Protein AF-A0A017S1S6-F1 (afdb_monomer_lite)

Organism: Aspergillus ruber (strain CBS 135680) (NCBI:txid1388766)

Foldseek 3Di:
DLVVCVVVVDDDPLLVAWDWDWAAAPPDPDPPDSVRTDIDTHGDPNNVVNVVVVVVD

Secondary structure (DSSP, 8-state):
-HHHHHHHS---GGGT-EEEEEEEPTT-S--SSGGGEEEEEEE-HHHHHHHHHHHT-

pLDDT: mean 89.75, std 4.71, range [68.38, 94.5]

Radius of gyration: 16.11 Å; chains: 1; bounding box: 37×21×37 Å

Sequence (57 aa):
LYKHCAATGWHPTPFRQALLVALPKPGKKDYSSPCSYRLIALLSTLGKGLERLIAQR

Structure (mmCIF, N/CA/C/O backbone):
data_AF-A0A017S1S6-F1
#
_entry.id   AF-A0A017S1S6-F1
#
loop_
_atom_site.group_PDB
_atom_site.id
_atom_site.type_symbol
_atom_site.label_atom_id
_atom_site.label_alt_id
_atom_site.label_comp_id
_atom_site.label_asym_id
_atom_site.label_entity_id
_atom_site.label_seq_id
_atom_site.pdbx_PDB_ins_code
_atom_site.Cartn_x
_atom_site.Cartn_y
_atom_site.Cartn_z
_atom_site.occupancy
_atom_site.B_iso_or_equiv
_atom_site.auth_seq_id
_atom_site.auth_comp_id
_atom_site.auth_asym_id
_atom_site.auth_atom_id
_atom_site.pdbx_PDB_model_num
ATOM 1 N N . LEU A 1 1 ? 22.182 -1.989 -7.072 1.00 83.69 1 LEU A N 1
ATOM 2 C CA . LEU A 1 1 ? 21.013 -2.754 -6.58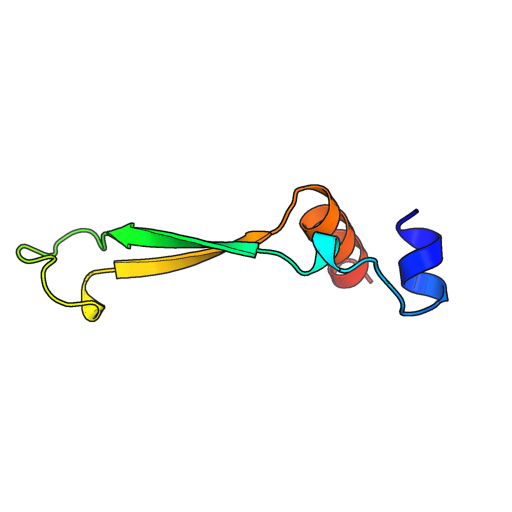1 1.00 83.69 1 LEU A CA 1
ATOM 3 C C . LEU A 1 1 ? 19.724 -2.379 -7.316 1.00 83.69 1 LEU A C 1
ATOM 5 O O . LEU A 1 1 ? 19.393 -3.079 -8.259 1.00 83.69 1 LEU A O 1
ATOM 9 N N . TYR A 1 2 ? 19.050 -1.264 -6.993 1.00 89.94 2 TYR A N 1
ATOM 10 C CA . TYR A 1 2 ? 17.733 -0.942 -7.581 1.00 89.94 2 TYR A CA 1
ATOM 11 C C . TYR A 1 2 ? 17.715 -0.842 -9.109 1.00 89.94 2 TYR A C 1
ATOM 13 O O . TYR A 1 2 ? 16.778 -1.319 -9.730 1.00 89.94 2 TYR A O 1
ATOM 21 N N . LYS A 1 3 ? 18.773 -0.298 -9.726 1.00 90.50 3 LYS A N 1
ATOM 22 C CA . LYS A 1 3 ? 18.912 -0.264 -11.193 1.00 90.50 3 LYS A CA 1
ATOM 23 C C . LYS A 1 3 ? 18.910 -1.661 -11.820 1.00 90.50 3 LYS A C 1
ATOM 25 O O . LYS A 1 3 ? 18.308 -1.848 -12.866 1.00 90.50 3 LYS A O 1
ATOM 30 N N . HIS A 1 4 ? 19.561 -2.628 -11.171 1.00 90.50 4 HIS A N 1
ATOM 31 C CA . HIS A 1 4 ? 19.582 -4.010 -11.640 1.00 90.50 4 HIS A CA 1
ATOM 32 C C . HIS A 1 4 ? 18.200 -4.646 -11.477 1.00 90.50 4 HIS A C 1
ATOM 34 O O . HIS A 1 4 ? 17.690 -5.182 -12.447 1.00 90.50 4 HIS A O 1
ATOM 40 N N . CYS A 1 5 ? 17.543 -4.471 -10.322 1.00 91.12 5 CYS A N 1
ATOM 41 C CA . CYS A 1 5 ? 16.164 -4.935 -10.121 1.00 91.12 5 CYS A CA 1
ATOM 42 C C . CYS A 1 5 ? 15.178 -4.336 -11.136 1.00 91.12 5 CYS A C 1
ATOM 44 O O . CYS A 1 5 ? 14.306 -5.032 -11.641 1.00 91.12 5 CYS A O 1
ATOM 46 N N . ALA A 1 6 ? 15.331 -3.051 -11.459 1.00 89.50 6 ALA A N 1
ATOM 47 C CA . ALA A 1 6 ? 14.502 -2.371 -12.449 1.00 89.50 6 ALA A CA 1
ATOM 48 C C . ALA A 1 6 ? 14.800 -2.820 -13.891 1.00 89.50 6 ALA A C 1
ATOM 50 O O . ALA A 1 6 ? 13.910 -2.768 -14.731 1.00 89.50 6 ALA A O 1
ATOM 51 N N . ALA A 1 7 ? 16.035 -3.237 -14.189 1.00 92.12 7 ALA A N 1
ATOM 52 C CA . ALA A 1 7 ? 16.422 -3.736 -15.508 1.00 92.12 7 ALA A CA 1
ATOM 53 C C . ALA A 1 7 ? 16.025 -5.205 -15.722 1.00 92.12 7 ALA A C 1
ATOM 55 O O . ALA A 1 7 ? 15.635 -5.572 -16.823 1.00 92.12 7 ALA A O 1
ATOM 56 N N . THR A 1 8 ? 16.113 -6.039 -14.683 1.00 92.69 8 THR A N 1
ATOM 57 C CA . THR A 1 8 ? 15.780 -7.471 -14.753 1.00 92.69 8 THR A CA 1
ATOM 58 C C . THR A 1 8 ? 14.317 -7.770 -14.437 1.00 92.69 8 THR A C 1
ATOM 60 O O . THR A 1 8 ? 13.873 -8.897 -14.633 1.00 92.69 8 THR A O 1
ATOM 63 N N . GLY A 1 9 ? 13.570 -6.797 -13.902 1.00 89.31 9 GLY A N 1
ATOM 64 C CA . GLY A 1 9 ? 12.203 -7.000 -13.411 1.00 89.31 9 GLY A CA 1
ATOM 65 C C . GLY A 1 9 ? 12.123 -7.892 -12.167 1.00 89.31 9 GLY A C 1
ATOM 66 O O . GLY A 1 9 ? 11.030 -8.247 -11.733 1.00 89.31 9 GLY A O 1
ATOM 67 N N . TRP A 1 10 ? 13.266 -8.257 -11.579 1.00 91.31 10 TRP A N 1
ATOM 68 C CA . TRP A 1 10 ? 13.346 -9.143 -10.426 1.00 91.31 10 TRP A CA 1
ATOM 69 C C . TRP A 1 10 ? 13.846 -8.392 -9.194 1.00 91.31 10 TRP A C 1
ATOM 71 O O . TRP A 1 10 ? 14.859 -7.692 -9.226 1.00 91.31 10 TRP A O 1
ATOM 81 N N . HIS A 1 11 ? 13.165 -8.578 -8.067 1.00 89.56 11 HIS A N 1
ATOM 82 C CA . HIS A 1 11 ? 13.604 -8.074 -6.772 1.00 89.56 11 HIS A CA 1
ATOM 83 C C . HIS A 1 11 ? 13.549 -9.190 -5.723 1.00 89.56 11 HIS A C 1
ATOM 85 O O . HIS A 1 11 ? 12.678 -10.065 -5.787 1.00 89.56 11 HIS A O 1
ATOM 91 N N . PRO A 1 12 ? 14.441 -9.156 -4.721 1.00 91.00 12 PRO A N 1
ATOM 92 C CA . PRO A 1 12 ? 14.434 -10.152 -3.662 1.00 91.00 12 PRO A CA 1
ATOM 93 C C . PRO A 1 12 ? 13.116 -10.093 -2.873 1.00 91.00 12 PRO A C 1
ATOM 95 O O . PRO A 1 12 ? 12.511 -9.029 -2.702 1.00 91.00 12 PRO A O 1
ATOM 98 N N . THR A 1 13 ? 12.668 -11.241 -2.363 1.00 89.81 13 THR A N 1
ATOM 99 C CA . THR A 1 13 ? 11.463 -11.379 -1.525 1.00 89.81 13 THR A CA 1
ATOM 100 C C . THR A 1 13 ? 11.341 -10.335 -0.403 1.00 89.81 13 THR A C 1
ATOM 102 O O . THR A 1 13 ? 10.262 -9.748 -0.299 1.00 89.81 13 THR A O 1
ATOM 105 N N . PRO A 1 14 ? 12.396 -9.991 0.370 1.00 88.38 14 PRO A N 1
ATOM 106 C CA . PRO A 1 14 ? 12.317 -8.955 1.410 1.00 88.38 14 PRO A CA 1
ATOM 107 C C . PRO A 1 14 ? 11.902 -7.561 0.93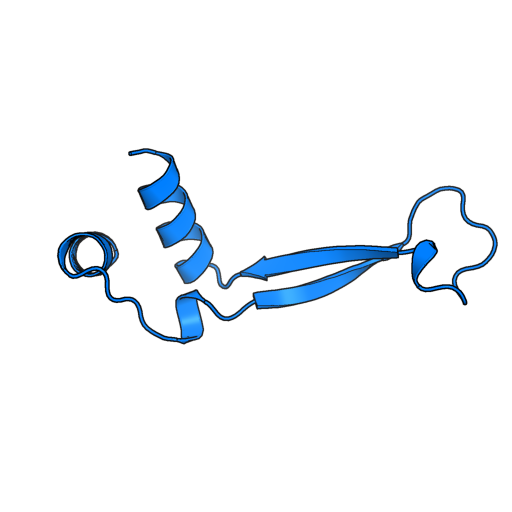3 1.00 88.38 14 PRO A C 1
ATOM 109 O O . PRO A 1 14 ? 11.468 -6.743 1.744 1.00 88.38 14 PRO A O 1
ATOM 112 N N . PHE A 1 15 ? 11.989 -7.261 -0.364 1.00 88.69 15 PHE A N 1
ATOM 113 C CA . PHE A 1 15 ? 11.558 -5.960 -0.893 1.00 88.69 15 PHE A CA 1
ATOM 114 C C . PHE A 1 15 ? 10.038 -5.876 -1.045 1.00 88.69 15 PHE A C 1
ATOM 116 O O . PHE A 1 15 ? 9.488 -4.785 -1.121 1.00 88.69 15 PHE A O 1
ATOM 123 N N . ARG A 1 16 ? 9.365 -7.029 -1.058 1.00 87.25 16 ARG A N 1
ATOM 124 C CA . ARG A 1 16 ? 7.906 -7.164 -1.125 1.00 87.25 16 ARG A CA 1
ATOM 125 C C . ARG A 1 16 ? 7.286 -7.498 0.230 1.00 87.25 16 ARG A C 1
ATOM 127 O O . ARG A 1 16 ? 6.068 -7.482 0.367 1.00 87.25 16 ARG A O 1
ATOM 134 N N . GLN A 1 17 ? 8.109 -7.801 1.230 1.00 90.62 17 GLN A N 1
ATOM 135 C CA . GLN A 1 17 ? 7.634 -7.996 2.591 1.00 90.62 17 GLN A CA 1
ATOM 136 C C . GLN A 1 17 ? 7.239 -6.647 3.197 1.00 90.62 17 GLN A C 1
ATOM 138 O O . GLN A 1 17 ? 7.999 -5.675 3.148 1.00 90.62 17 GLN A O 1
ATOM 143 N N . ALA A 1 18 ? 6.044 -6.613 3.779 1.00 93.12 18 ALA A N 1
ATOM 144 C CA . ALA A 1 18 ? 5.519 -5.465 4.492 1.00 93.12 18 ALA A CA 1
ATOM 145 C C . ALA A 1 18 ? 4.936 -5.906 5.834 1.00 93.12 18 ALA A C 1
ATOM 147 O O . ALA A 1 18 ? 4.307 -6.960 5.933 1.00 93.12 18 ALA A O 1
ATOM 148 N N . LEU A 1 19 ? 5.135 -5.080 6.856 1.00 93.94 19 LEU A N 1
ATOM 149 C CA . LEU A 1 19 ? 4.469 -5.221 8.140 1.00 93.94 19 LEU A CA 1
ATOM 150 C C . LEU A 1 19 ? 3.104 -4.536 8.066 1.00 93.94 19 LEU A C 1
ATOM 152 O O . LEU A 1 19 ? 3.015 -3.361 7.704 1.00 93.94 19 LEU A O 1
ATOM 156 N N . LEU A 1 20 ? 2.044 -5.256 8.423 1.00 94.06 20 LEU A N 1
ATOM 157 C CA . LEU A 1 20 ? 0.708 -4.684 8.512 1.00 94.06 20 LEU A CA 1
ATOM 158 C C . LEU A 1 20 ? 0.511 -4.075 9.901 1.00 94.06 20 LEU A C 1
ATOM 160 O O . LEU A 1 20 ? 0.580 -4.784 10.901 1.00 94.06 20 LEU A O 1
ATOM 164 N N . VAL A 1 21 ? 0.255 -2.771 9.963 1.00 94.38 21 VAL A N 1
ATOM 165 C CA . VAL A 1 21 ? -0.007 -2.069 11.224 1.00 94.38 21 VAL A CA 1
ATOM 166 C C . VAL A 1 21 ? -1.427 -1.526 11.224 1.00 94.38 21 VAL A C 1
ATOM 168 O O . VAL A 1 21 ? -1.837 -0.820 10.303 1.00 94.38 21 VAL A O 1
ATOM 171 N N . ALA A 1 22 ? -2.184 -1.862 12.269 1.00 93.88 22 ALA A N 1
ATOM 172 C CA . ALA A 1 22 ? -3.535 -1.369 12.491 1.00 93.88 22 ALA A CA 1
ATOM 173 C C . ALA A 1 22 ? -3.499 -0.059 13.287 1.00 93.88 22 ALA A C 1
ATOM 175 O O . ALA A 1 22 ? -3.209 -0.051 14.480 1.00 93.88 22 ALA A O 1
ATOM 176 N N . LEU A 1 23 ? -3.814 1.053 12.627 1.00 93.94 23 LEU A N 1
ATOM 177 C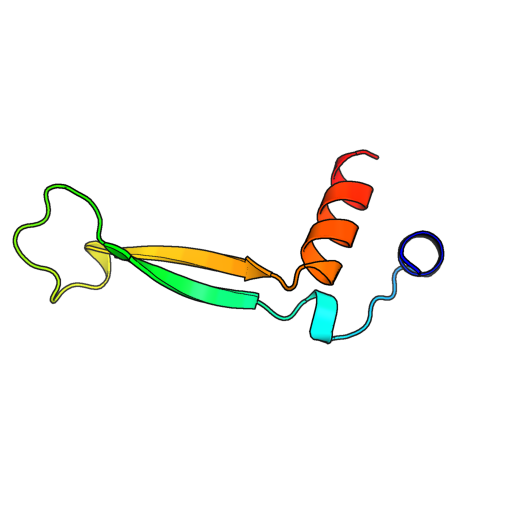 CA . LEU A 1 23 ? -3.917 2.369 13.250 1.00 93.94 23 LEU A CA 1
ATOM 178 C C . LEU A 1 23 ? -5.368 2.660 13.656 1.00 93.94 23 LEU A C 1
ATOM 180 O O . LEU A 1 23 ? -6.261 2.551 12.812 1.00 93.94 23 LEU A O 1
ATOM 184 N N . PRO A 1 24 ? -5.644 3.046 14.911 1.00 92.56 24 PRO A N 1
ATOM 185 C CA . PRO A 1 24 ? -6.997 3.381 15.345 1.00 92.56 24 PRO A CA 1
ATOM 186 C C . PRO A 1 24 ? -7.536 4.620 14.608 1.00 92.56 24 PRO A C 1
ATOM 188 O O . PRO A 1 24 ? -6.829 5.612 14.425 1.00 92.56 24 PRO A O 1
ATOM 191 N N . LYS A 1 25 ? -8.800 4.584 14.166 1.00 92.12 25 LYS A N 1
ATOM 192 C CA . LYS A 1 25 ? -9.491 5.745 13.581 1.00 92.12 25 LYS A CA 1
ATOM 193 C C . LYS A 1 25 ? -9.873 6.741 14.681 1.00 92.12 25 LYS A C 1
ATOM 195 O O . LYS A 1 25 ? -10.570 6.341 15.608 1.00 92.12 25 LYS A O 1
ATOM 200 N N . PRO A 1 26 ? -9.541 8.037 14.547 1.00 87.81 26 PRO A N 1
ATOM 201 C CA . PRO A 1 26 ? -9.963 9.035 15.524 1.00 87.81 26 PRO A CA 1
ATOM 202 C C . PRO A 1 26 ? -11.496 9.131 15.583 1.00 87.81 26 PRO A C 1
ATOM 204 O O . PRO A 1 26 ? -12.177 8.965 14.569 1.00 87.81 26 PRO A O 1
ATOM 207 N N . GLY A 1 27 ? -12.037 9.395 16.773 1.00 85.88 27 GLY A N 1
ATOM 208 C CA . GLY A 1 27 ? -13.480 9.567 16.987 1.00 85.88 27 GLY A CA 1
ATOM 209 C C . GLY A 1 27 ? -14.288 8.268 17.097 1.00 85.88 27 GLY A C 1
ATOM 210 O O . GLY A 1 27 ? -15.516 8.318 17.106 1.00 85.88 27 GLY A O 1
ATOM 211 N N . LYS A 1 28 ? -13.639 7.100 17.186 1.00 84.75 28 LYS A N 1
ATOM 212 C CA . LYS A 1 28 ? -14.313 5.840 17.527 1.00 84.75 28 LYS A CA 1
ATOM 213 C C . LYS A 1 28 ? -14.260 5.606 19.034 1.00 84.75 28 LYS A C 1
ATOM 215 O O . LYS A 1 28 ? -13.193 5.675 19.635 1.00 84.75 28 LYS A O 1
ATOM 220 N N . LYS A 1 29 ? -15.432 5.362 19.625 1.00 74.50 29 LYS A N 1
ATOM 221 C CA . LYS A 1 29 ? -15.596 5.056 21.053 1.00 74.50 29 LYS A CA 1
ATOM 222 C C . LYS A 1 29 ? -15.283 3.585 21.350 1.00 74.50 29 LYS A C 1
ATOM 224 O O . LYS A 1 29 ? -14.709 3.283 22.387 1.00 74.50 29 LYS A O 1
ATOM 229 N N . ASP A 1 30 ? -15.559 2.713 20.378 1.00 80.88 30 ASP A N 1
ATOM 230 C CA . ASP A 1 30 ? -15.365 1.268 20.462 1.00 80.88 30 ASP A CA 1
ATOM 231 C C . ASP A 1 30 ? -14.383 0.784 19.384 1.00 80.88 30 ASP A C 1
ATOM 233 O O . ASP A 1 30 ? -14.593 0.985 18.181 1.00 80.88 30 ASP A O 1
ATOM 237 N N . TYR A 1 31 ? -13.310 0.117 19.814 1.00 83.81 31 TYR A N 1
ATOM 238 C CA . TYR A 1 31 ? -12.291 -0.479 18.938 1.00 83.81 31 TYR A CA 1
ATOM 239 C C . TYR A 1 31 ? -12.390 -2.006 18.847 1.00 83.81 31 TYR A C 1
ATOM 241 O O . TYR A 1 31 ? -11.523 -2.648 18.273 1.00 83.81 31 TYR A O 1
ATOM 249 N N . SER A 1 32 ? -13.472 -2.606 19.341 1.00 86.38 32 SER A N 1
ATOM 250 C CA . SER A 1 32 ? -13.700 -4.050 19.192 1.00 86.38 32 SER A CA 1
ATOM 251 C C . SER A 1 32 ? -14.005 -4.457 17.744 1.00 86.38 32 SER A C 1
ATOM 253 O O . SER A 1 32 ? -13.863 -5.620 17.384 1.00 86.38 32 SER A O 1
ATOM 255 N N . SER A 1 33 ? -14.423 -3.507 16.898 1.00 85.81 33 SER A N 1
ATOM 256 C CA . SER A 1 33 ? -14.691 -3.758 15.480 1.00 85.81 33 SER A CA 1
ATOM 257 C C . SER A 1 33 ? -13.452 -3.485 14.615 1.00 85.81 33 SER A C 1
ATOM 259 O O . SER A 1 33 ? -12.854 -2.410 14.737 1.00 85.81 33 SER A O 1
ATOM 261 N N . PRO A 1 34 ? -13.117 -4.359 13.644 1.00 84.75 34 PRO A N 1
ATOM 262 C CA . PRO A 1 34 ? -12.045 -4.101 12.677 1.00 84.75 34 PRO A CA 1
ATOM 263 C C . PRO A 1 34 ? -12.299 -2.836 11.839 1.00 84.75 34 PRO A C 1
ATOM 265 O O . PRO A 1 34 ? -11.359 -2.187 11.381 1.00 84.75 34 PRO A O 1
ATOM 268 N N . CYS A 1 35 ? -13.559 -2.409 11.694 1.00 86.00 35 CYS A N 1
ATOM 269 C CA . CYS A 1 35 ? -13.916 -1.168 11.007 1.00 86.00 35 CYS A CA 1
ATOM 270 C C . CYS A 1 35 ? -13.433 0.100 11.735 1.00 86.00 35 CYS A C 1
ATOM 272 O O . CYS A 1 35 ? -13.400 1.171 11.116 1.00 86.00 35 CYS A O 1
ATOM 274 N N . SER A 1 36 ? -13.041 0.002 13.010 1.00 91.94 36 SER A N 1
ATOM 275 C CA . SER A 1 36 ? -12.467 1.103 13.794 1.00 91.94 36 SER A CA 1
ATOM 276 C C . SER A 1 36 ? -10.969 1.311 13.546 1.00 91.94 36 SER A C 1
ATOM 278 O O . SER A 1 36 ? -10.413 2.282 14.052 1.00 91.94 36 SER A O 1
ATOM 280 N N . TYR A 1 37 ? -10.325 0.483 12.717 1.00 93.94 37 TYR A N 1
ATOM 281 C CA . TYR A 1 37 ? -8.910 0.616 12.361 1.00 93.94 37 TYR A CA 1
ATOM 282 C C . TYR A 1 37 ? -8.698 0.975 10.885 1.00 93.94 37 TYR A C 1
ATOM 284 O O . TYR A 1 37 ? -9.562 0.782 10.025 1.00 93.94 37 TYR A O 1
ATOM 292 N N . ARG A 1 38 ? -7.524 1.537 10.595 1.00 93.19 38 ARG A N 1
ATOM 293 C CA . ARG A 1 38 ? -6.943 1.719 9.262 1.00 93.19 38 ARG A CA 1
ATOM 294 C C . ARG A 1 38 ? -5.689 0.864 9.201 1.00 93.19 38 ARG A C 1
ATOM 296 O O . ARG A 1 38 ? -4.777 1.062 9.996 1.00 93.19 38 ARG A O 1
ATOM 303 N N . LEU A 1 39 ? -5.647 -0.081 8.277 1.00 94.19 39 LEU A N 1
ATOM 304 C CA . LEU A 1 39 ? -4.460 -0.895 8.065 1.00 94.19 39 LEU A CA 1
ATOM 305 C C . LEU A 1 39 ? -3.493 -0.138 7.152 1.00 94.19 39 LEU A C 1
ATOM 307 O O . LEU A 1 39 ? -3.902 0.370 6.108 1.00 94.19 39 LEU A O 1
ATOM 311 N N . ILE A 1 40 ? -2.223 -0.067 7.545 1.00 94.50 40 ILE A N 1
ATOM 312 C CA . ILE A 1 40 ? -1.135 0.439 6.705 1.00 94.50 40 ILE A CA 1
ATOM 313 C C . ILE A 1 40 ? -0.105 -0.667 6.473 1.00 94.50 40 ILE A C 1
ATOM 315 O O . ILE A 1 40 ? 0.220 -1.422 7.388 1.00 94.50 40 ILE A O 1
ATOM 319 N N . ALA A 1 41 ? 0.407 -0.761 5.247 1.00 93.25 41 ALA A N 1
ATOM 320 C CA . ALA A 1 41 ? 1.476 -1.687 4.890 1.00 93.25 41 ALA A CA 1
ATOM 321 C C . ALA A 1 41 ? 2.827 -0.956 4.926 1.00 93.25 41 ALA A C 1
ATOM 323 O O . ALA A 1 41 ? 3.133 -0.127 4.064 1.00 93.25 41 AL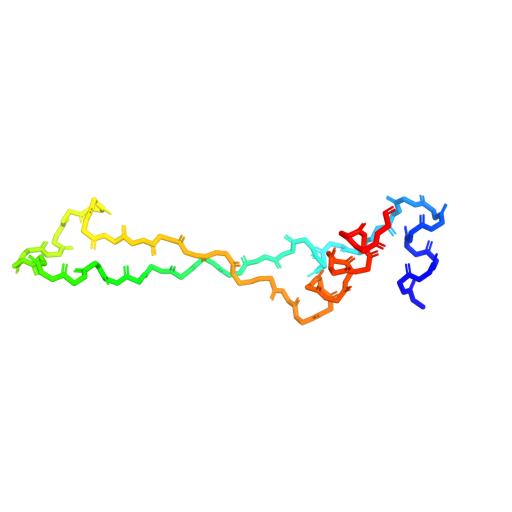A A O 1
ATOM 324 N N . LEU A 1 42 ? 3.641 -1.260 5.933 1.00 93.44 42 LEU A N 1
ATOM 325 C CA . LEU A 1 42 ? 4.999 -0.747 6.085 1.00 93.44 42 LEU A CA 1
ATOM 326 C C . LEU A 1 42 ? 5.974 -1.679 5.373 1.00 93.44 42 LEU A C 1
ATOM 328 O O . LEU A 1 42 ? 6.378 -2.706 5.915 1.00 93.44 42 LEU A O 1
ATOM 332 N N . LEU A 1 43 ? 6.343 -1.325 4.144 1.00 93.06 43 LEU A N 1
ATOM 333 C CA . LEU A 1 43 ? 7.405 -2.026 3.425 1.00 93.06 43 LEU A CA 1
ATOM 334 C C . LEU A 1 43 ? 8.759 -1.809 4.111 1.00 93.06 43 LEU A C 1
ATOM 336 O O . LEU A 1 43 ? 8.992 -0.782 4.754 1.00 93.06 43 LEU A O 1
ATOM 340 N N . SER A 1 44 ? 9.675 -2.753 3.897 1.00 90.81 44 SER A N 1
ATOM 341 C CA . SER A 1 44 ? 11.083 -2.564 4.244 1.00 90.81 44 SER A CA 1
ATOM 342 C C . SER A 1 44 ? 11.638 -1.283 3.607 1.00 90.81 44 SER A C 1
ATOM 344 O O . SER A 1 44 ? 11.218 -0.875 2.520 1.00 90.81 44 SER A O 1
ATOM 346 N N . THR A 1 45 ? 12.608 -0.642 4.264 1.00 90.12 45 THR A N 1
ATOM 347 C CA . THR A 1 45 ? 13.255 0.585 3.757 1.00 90.12 45 THR A CA 1
ATOM 348 C C . THR A 1 45 ? 13.793 0.397 2.340 1.00 90.12 45 THR A C 1
ATOM 350 O O . THR A 1 45 ? 13.670 1.291 1.501 1.00 90.12 45 THR A O 1
ATOM 353 N N . LEU A 1 46 ? 14.318 -0.797 2.050 1.00 90.88 46 LEU A N 1
ATOM 354 C CA . LEU A 1 46 ? 14.792 -1.160 0.723 1.00 90.88 46 LEU A CA 1
ATOM 355 C C . LEU A 1 46 ? 13.647 -1.319 -0.291 1.00 90.88 46 LEU A C 1
ATOM 357 O O . LEU A 1 46 ? 13.726 -0.789 -1.398 1.00 90.88 46 LEU A O 1
ATOM 361 N N . GLY A 1 47 ? 12.554 -1.985 0.096 1.00 91.69 47 GLY A N 1
ATOM 362 C CA . GLY A 1 47 ? 11.348 -2.097 -0.728 1.00 91.69 47 GLY A CA 1
ATOM 363 C C . GLY A 1 47 ? 10.742 -0.734 -1.072 1.00 91.69 47 GLY A C 1
ATOM 364 O O . GLY A 1 47 ? 10.474 -0.457 -2.239 1.00 91.69 47 GLY A O 1
ATOM 365 N N . LYS A 1 48 ? 10.632 0.172 -0.089 1.00 92.94 48 LYS A N 1
ATOM 366 C CA . LYS A 1 48 ? 10.176 1.554 -0.318 1.00 92.94 48 LYS A CA 1
ATOM 367 C C . LYS A 1 48 ? 11.094 2.350 -1.239 1.00 92.94 48 LYS A C 1
ATOM 369 O O . LYS A 1 48 ? 10.604 3.141 -2.043 1.00 92.94 48 LYS A O 1
ATOM 374 N N . GLY A 1 49 ? 12.408 2.143 -1.150 1.00 92.44 49 GLY A N 1
ATOM 375 C CA . GLY A 1 49 ? 13.364 2.747 -2.077 1.00 92.44 49 GLY A CA 1
ATOM 376 C C . GLY A 1 49 ? 13.130 2.307 -3.523 1.00 92.44 49 GLY A C 1
ATOM 377 O O . GLY A 1 49 ? 13.142 3.144 -4.427 1.00 92.44 49 GLY A O 1
ATOM 378 N N . LEU A 1 50 ? 12.860 1.013 -3.734 1.00 91.25 50 LEU A N 1
ATOM 379 C CA . LEU A 1 50 ? 12.529 0.478 -5.055 1.00 91.25 50 LEU A CA 1
ATOM 380 C C . LEU A 1 50 ? 11.179 1.002 -5.569 1.00 91.25 50 LEU A C 1
ATOM 382 O O . LEU A 1 50 ? 11.120 1.445 -6.713 1.00 91.25 50 LEU A O 1
ATOM 386 N N . GLU A 1 51 ? 10.130 1.015 -4.737 1.00 91.50 51 GLU A N 1
ATOM 387 C CA . GLU A 1 51 ? 8.826 1.594 -5.108 1.00 91.50 51 GLU A CA 1
ATOM 388 C C . GLU A 1 51 ? 8.968 3.047 -5.565 1.00 91.50 51 GLU A C 1
ATOM 390 O O . GLU A 1 51 ? 8.456 3.418 -6.617 1.00 91.50 51 GLU A O 1
ATOM 395 N N . ARG A 1 52 ? 9.709 3.868 -4.807 1.00 92.81 52 ARG A N 1
ATOM 396 C CA . ARG A 1 52 ? 9.936 5.274 -5.161 1.00 92.81 52 ARG A CA 1
ATOM 397 C C . ARG A 1 52 ? 10.638 5.414 -6.507 1.00 92.81 52 ARG A C 1
ATOM 399 O O . ARG A 1 52 ? 10.270 6.286 -7.285 1.00 92.81 52 ARG A O 1
ATOM 406 N N . LEU A 1 53 ? 11.641 4.580 -6.778 1.00 91.94 53 LEU A N 1
ATOM 407 C CA . LEU A 1 53 ? 12.366 4.611 -8.047 1.00 91.94 53 LEU A CA 1
ATOM 408 C C . LEU A 1 53 ? 11.463 4.244 -9.231 1.00 91.94 53 LEU A C 1
ATOM 410 O O . LEU A 1 53 ? 11.589 4.855 -10.286 1.00 91.94 53 LEU A O 1
ATOM 414 N N . ILE A 1 54 ? 10.568 3.269 -9.059 1.00 89.12 54 ILE A N 1
ATOM 415 C CA . ILE A 1 54 ? 9.606 2.872 -10.096 1.00 89.12 54 ILE A CA 1
ATOM 416 C C . ILE A 1 54 ? 8.544 3.960 -10.294 1.00 89.12 54 ILE A C 1
ATOM 418 O O . ILE A 1 54 ? 8.231 4.285 -11.428 1.00 89.12 54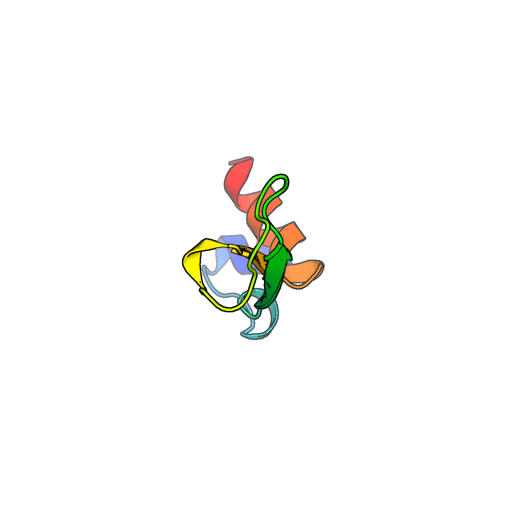 ILE A O 1
ATOM 422 N N . ALA A 1 55 ? 8.031 4.561 -9.218 1.00 91.88 55 ALA A N 1
ATOM 423 C CA . ALA A 1 55 ? 7.003 5.603 -9.286 1.00 91.88 55 ALA A CA 1
ATOM 424 C C . ALA A 1 55 ? 7.490 6.933 -9.893 1.00 91.88 55 ALA A C 1
ATOM 426 O O . ALA A 1 55 ? 6.678 7.761 -10.290 1.00 91.88 55 ALA A O 1
ATOM 427 N N . GLN A 1 56 ? 8.805 7.171 -9.915 1.00 87.94 56 GLN A N 1
ATOM 428 C CA . GLN A 1 56 ? 9.424 8.353 -10.532 1.00 87.94 56 GLN A CA 1
ATOM 429 C C . GLN A 1 56 ? 9.724 8.166 -12.028 1.00 87.94 56 GLN A C 1
ATOM 431 O O . GLN A 1 56 ? 10.355 9.036 -12.629 1.00 87.94 56 GLN A O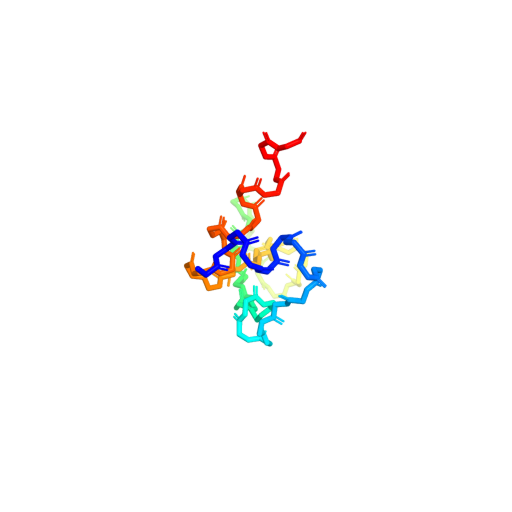 1
ATOM 436 N N . ARG A 1 57 ? 9.345 7.025 -12.602 1.00 68.38 57 ARG A N 1
ATOM 437 C CA . ARG A 1 57 ? 9.587 6.661 -13.993 1.00 68.38 57 ARG A CA 1
ATOM 438 C C . ARG A 1 57 ? 8.288 6.721 -14.780 1.00 68.38 57 ARG A C 1
ATOM 440 O O . ARG A 1 57 ? 8.375 7.143 -15.950 1.00 68.38 57 ARG A O 1
#